Protein AF-A0A9E4J1U6-F1 (afdb_monomer_lite)

pLDDT: mean 92.39, std 6.06, range [52.59, 98.19]

Foldseek 3Di:
DDPDDDAEAPPPDFFDKDWPDPCAQAHPVAWDADPVVRDIGTRGDGDIDGWHWYQDDPVVDPDRTDTPD

Radius of gyration: 17.43 Å; chains: 1; bounding box: 42×17×50 Å

Structure (mmCIF, N/CA/C/O backbone):
data_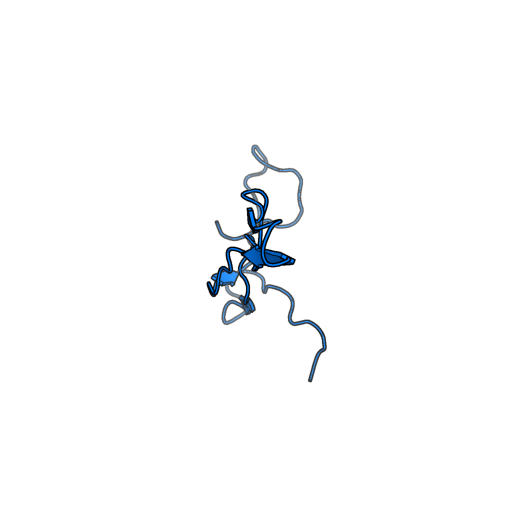AF-A0A9E4J1U6-F1
#
_entry.id   AF-A0A9E4J1U6-F1
#
loop_
_atom_site.group_PDB
_atom_site.id
_atom_site.type_symbol
_atom_site.label_atom_id
_atom_site.label_alt_id
_atom_site.label_comp_id
_atom_site.label_asym_id
_atom_site.label_entity_id
_atom_site.label_seq_id
_atom_site.pdbx_PDB_ins_code
_atom_site.Cartn_x
_atom_site.Cartn_y
_atom_site.Cartn_z
_atom_site.occupancy
_atom_site.B_iso_or_equiv
_atom_site.auth_seq_id
_atom_site.auth_comp_id
_atom_site.auth_asym_id
_atom_site.auth_atom_id
_atom_site.pdbx_PDB_model_num
ATOM 1 N N . MET A 1 1 ? 20.121 5.710 8.368 1.00 52.59 1 MET A N 1
ATOM 2 C CA . MET A 1 1 ? 19.263 4.851 7.517 1.00 52.59 1 MET A CA 1
ATOM 3 C C . MET A 1 1 ? 18.304 5.779 6.783 1.00 52.59 1 MET A C 1
ATOM 5 O O . MET A 1 1 ? 17.881 6.739 7.420 1.00 52.59 1 MET A O 1
ATOM 9 N N . PRO A 1 2 ? 18.017 5.594 5.484 1.00 80.81 2 PRO A N 1
ATOM 10 C CA . PRO A 1 2 ? 17.073 6.468 4.794 1.00 80.81 2 PRO A CA 1
ATOM 11 C C . PRO A 1 2 ? 15.663 6.282 5.371 1.00 80.81 2 PRO A C 1
ATOM 13 O O . PRO A 1 2 ? 15.269 5.162 5.685 1.00 80.81 2 PRO A O 1
ATOM 16 N N . LEU A 1 3 ? 14.912 7.379 5.507 1.00 85.31 3 LEU A N 1
ATOM 17 C CA . LEU A 1 3 ? 13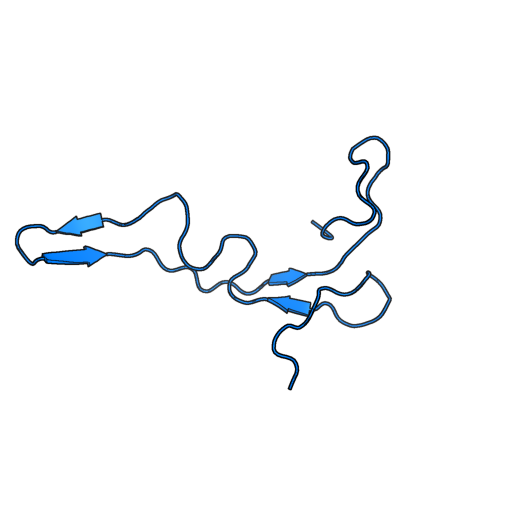.511 7.351 5.952 1.00 85.31 3 LEU A CA 1
ATOM 18 C C . LEU A 1 3 ? 12.602 6.633 4.937 1.00 85.31 3 LEU A C 1
ATOM 20 O O . LEU A 1 3 ? 11.588 6.053 5.306 1.00 85.31 3 LEU A O 1
ATOM 24 N N . TYR A 1 4 ? 12.984 6.652 3.661 1.00 85.19 4 TYR A N 1
ATOM 25 C CA . TYR A 1 4 ? 12.263 6.030 2.560 1.00 85.19 4 TYR A CA 1
ATOM 26 C C . TYR A 1 4 ? 13.245 5.314 1.632 1.00 85.19 4 TYR A C 1
ATOM 28 O O . TYR A 1 4 ? 14.265 5.884 1.241 1.00 85.19 4 TYR A O 1
ATOM 36 N N . THR A 1 5 ? 12.929 4.069 1.271 1.00 90.75 5 THR A N 1
ATOM 37 C CA . THR A 1 5 ? 13.657 3.320 0.240 1.00 90.75 5 THR A CA 1
ATOM 38 C C . THR A 1 5 ? 12.801 3.314 -1.023 1.00 90.75 5 THR A C 1
ATOM 40 O O . THR A 1 5 ? 11.778 2.628 -1.034 1.00 90.75 5 THR A O 1
ATOM 43 N N . PRO A 1 6 ? 13.160 4.078 -2.072 1.00 91.69 6 PRO A N 1
ATOM 44 C CA . PRO A 1 6 ? 12.378 4.090 -3.299 1.00 91.69 6 PRO A CA 1
ATOM 45 C C . PRO A 1 6 ? 12.429 2.730 -4.012 1.00 91.69 6 PRO A C 1
ATOM 47 O O . PRO A 1 6 ? 13.421 2.002 -3.884 1.00 91.69 6 PRO A O 1
ATOM 50 N N . PRO A 1 7 ? 11.398 2.383 -4.801 1.00 93.81 7 PRO A N 1
ATOM 51 C CA . PRO A 1 7 ? 11.482 1.318 -5.790 1.00 93.81 7 PRO A CA 1
ATOM 52 C C . PRO A 1 7 ? 12.639 1.555 -6.760 1.00 93.81 7 PRO A C 1
ATOM 54 O O . PRO A 1 7 ? 12.944 2.691 -7.132 1.00 93.81 7 PRO A O 1
ATOM 57 N N . ARG A 1 8 ? 13.287 0.472 -7.179 1.00 93.62 8 ARG A N 1
ATOM 58 C CA . ARG A 1 8 ? 14.410 0.518 -8.115 1.00 93.62 8 ARG A CA 1
ATOM 59 C C . ARG A 1 8 ? 13.933 0.198 -9.532 1.00 93.62 8 ARG A C 1
ATOM 61 O O . ARG A 1 8 ? 13.010 -0.589 -9.701 1.00 93.62 8 ARG A O 1
ATOM 68 N N . ILE A 1 9 ? 14.579 0.783 -10.543 1.00 95.75 9 ILE A N 1
ATOM 69 C CA . ILE A 1 9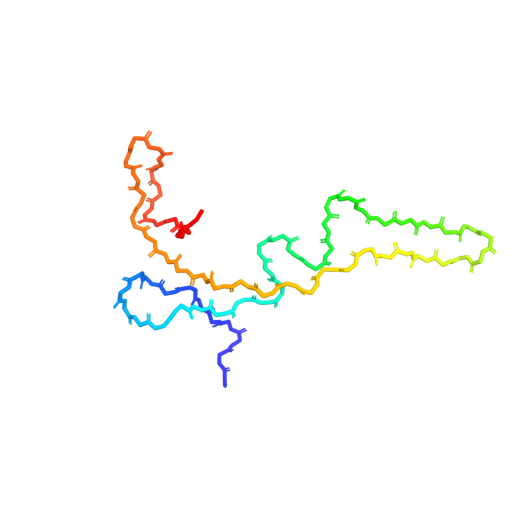 ? 14.372 0.384 -11.944 1.00 95.75 9 ILE A CA 1
ATOM 70 C C . ILE A 1 9 ? 14.781 -1.085 -12.109 1.00 95.75 9 ILE A C 1
ATOM 72 O O . ILE A 1 9 ? 15.821 -1.497 -11.587 1.00 95.75 9 ILE A O 1
ATOM 76 N N . GLU A 1 10 ? 13.976 -1.866 -12.822 1.00 93.56 10 GLU A N 1
ATOM 77 C CA . GLU A 1 10 ? 14.276 -3.267 -13.110 1.00 93.56 10 GLU A CA 1
ATOM 78 C C . GLU A 1 10 ? 15.683 -3.427 -13.717 1.00 93.56 10 GLU A C 1
ATOM 80 O O . GLU A 1 10 ? 16.146 -2.610 -14.514 1.00 93.56 10 GLU A O 1
ATOM 85 N N . GLY A 1 11 ? 16.417 -4.449 -13.269 1.00 90.44 11 GLY A N 1
ATOM 86 C CA . GLY A 1 11 ? 17.794 -4.706 -13.699 1.00 90.44 11 GLY A CA 1
ATOM 87 C C . GLY A 1 11 ? 18.868 -3.838 -13.028 1.00 90.44 11 GLY A C 1
ATOM 88 O O . GLY A 1 11 ? 20.039 -4.209 -13.050 1.00 90.44 11 GLY A O 1
ATOM 89 N N . ALA A 1 12 ? 18.517 -2.743 -12.343 1.00 92.88 12 ALA A N 1
ATOM 90 C CA . ALA A 1 12 ? 19.506 -1.913 -11.645 1.00 92.88 12 ALA A CA 1
ATOM 91 C C . ALA A 1 12 ? 19.936 -2.486 -10.275 1.00 92.88 12 ALA A C 1
ATOM 93 O O . ALA A 1 12 ? 20.713 -1.851 -9.557 1.00 92.88 12 ALA A O 1
ATOM 94 N N . GLY A 1 13 ? 19.385 -3.626 -9.844 1.00 91.44 13 GLY A N 1
ATOM 95 C CA . GLY A 1 13 ? 19.661 -4.262 -8.553 1.00 91.44 13 GLY A CA 1
ATOM 96 C C . GLY A 1 13 ? 18.483 -5.088 -8.037 1.00 91.44 13 GLY A C 1
ATOM 97 O O . GLY A 1 13 ? 17.551 -5.385 -8.779 1.00 91.44 13 GLY A O 1
ATOM 98 N N . LYS A 1 14 ? 18.523 -5.453 -6.749 1.00 93.31 14 LYS A N 1
ATOM 99 C CA . LYS A 1 14 ? 17.407 -6.158 -6.101 1.00 93.31 14 LYS A CA 1
ATOM 100 C C . LYS A 1 14 ? 16.173 -5.246 -5.998 1.00 93.31 14 LYS A C 1
ATOM 102 O O . LYS A 1 14 ? 16.350 -4.047 -5.756 1.00 93.31 14 LYS A O 1
ATOM 107 N N . PRO A 1 15 ? 14.957 -5.804 -6.133 1.00 93.38 15 PRO A N 1
ATOM 108 C CA . PRO A 1 15 ? 13.723 -5.060 -5.919 1.00 93.38 15 PRO A CA 1
ATOM 109 C C . PRO A 1 15 ? 13.628 -4.570 -4.475 1.00 93.38 15 PRO A C 1
ATOM 111 O O . PRO A 1 15 ? 14.182 -5.176 -3.550 1.00 93.38 15 PRO A O 1
ATOM 114 N N . THR A 1 16 ? 12.888 -3.485 -4.279 1.00 93.75 16 THR A N 1
ATOM 115 C CA . THR A 1 16 ? 12.606 -2.973 -2.938 1.00 93.75 16 THR A CA 1
ATOM 116 C C . THR A 1 16 ? 11.503 -3.817 -2.309 1.00 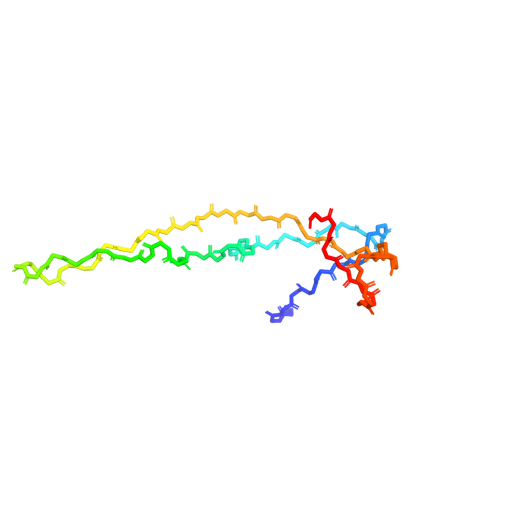93.75 16 THR A C 1
ATOM 118 O O . THR A 1 16 ? 10.474 -4.056 -2.936 1.00 93.75 16 THR A O 1
ATOM 121 N N . VAL A 1 17 ? 11.703 -4.274 -1.071 1.00 93.38 17 VAL A N 1
ATOM 122 C CA . VAL A 1 17 ? 10.654 -4.956 -0.300 1.00 93.38 17 VAL A CA 1
ATOM 123 C C . VAL A 1 17 ? 9.848 -3.909 0.460 1.00 93.38 17 VAL A C 1
ATOM 125 O O . VAL A 1 17 ? 10.397 -3.179 1.284 1.00 93.38 17 VAL A O 1
ATOM 128 N N . GLN A 1 18 ? 8.548 -3.851 0.187 1.00 92.44 18 GLN A N 1
ATOM 129 C CA . GLN A 1 18 ? 7.599 -2.947 0.825 1.00 92.44 18 GLN A CA 1
ATOM 130 C C . GLN A 1 18 ? 6.637 -3.727 1.730 1.00 92.44 18 GLN A C 1
ATOM 132 O O . GLN A 1 18 ? 6.106 -4.767 1.333 1.00 92.44 18 GLN A O 1
ATOM 137 N N . LEU A 1 19 ? 6.394 -3.208 2.936 1.00 93.12 19 LEU A N 1
ATOM 138 C CA . LEU A 1 19 ? 5.406 -3.713 3.889 1.00 93.12 19 LEU A CA 1
ATOM 139 C C . LEU A 1 19 ? 4.768 -2.514 4.630 1.00 93.12 19 LEU A C 1
ATOM 141 O O . LEU A 1 19 ? 5.510 -1.745 5.239 1.00 93.12 19 LEU A O 1
ATOM 145 N N . PRO A 1 20 ? 3.431 -2.351 4.611 1.00 92.44 20 PRO A N 1
ATOM 146 C CA . PRO A 1 20 ? 2.475 -3.133 3.831 1.00 92.44 20 PRO A CA 1
ATOM 147 C C . PRO A 1 20 ? 2.642 -2.907 2.320 1.00 92.44 20 PRO A C 1
ATOM 149 O O . PRO A 1 20 ? 3.177 -1.886 1.883 1.00 92.44 20 PRO A O 1
ATOM 152 N N . ALA A 1 21 ? 2.197 -3.876 1.522 1.00 92.56 21 ALA A N 1
ATOM 153 C CA . ALA A 1 21 ? 2.134 -3.760 0.068 1.00 92.56 21 ALA A CA 1
ATOM 154 C C . ALA A 1 21 ? 1.250 -2.573 -0.386 1.00 92.56 21 ALA A C 1
ATOM 156 O O . ALA A 1 21 ? 0.703 -1.820 0.416 1.00 92.56 21 ALA A O 1
ATOM 157 N N . ASP A 1 22 ? 1.079 -2.420 -1.694 1.00 88.94 22 ASP A N 1
ATOM 158 C CA . ASP A 1 22 ? 0.228 -1.408 -2.336 1.00 88.94 22 ASP A CA 1
ATOM 159 C C . ASP A 1 22 ? -1.218 -1.350 -1.827 1.00 88.94 22 ASP A C 1
ATOM 161 O O . ASP A 1 22 ? -1.822 -0.283 -1.802 1.00 88.94 22 ASP A O 1
ATOM 165 N N . GLY A 1 23 ? -1.756 -2.484 -1.377 1.00 89.31 23 GLY A N 1
ATOM 166 C CA . GLY A 1 23 ? -3.069 -2.554 -0.738 1.00 89.31 23 GLY A CA 1
ATOM 167 C C . GLY A 1 23 ? -3.131 -1.950 0.672 1.00 89.31 23 GLY A C 1
ATOM 168 O O . GLY A 1 23 ? -4.216 -1.901 1.242 1.00 89.31 23 GLY A O 1
ATOM 169 N N . GLY A 1 24 ? -2.013 -1.506 1.248 1.00 91.38 24 GLY A N 1
ATOM 170 C CA . GLY A 1 24 ? -1.963 -0.979 2.610 1.00 91.38 24 GLY A CA 1
ATOM 171 C C . GLY A 1 24 ? -2.205 -2.039 3.691 1.00 91.38 24 GLY A C 1
ATOM 172 O O . GLY A 1 24 ? -2.372 -3.227 3.415 1.00 91.38 24 GLY A O 1
ATOM 173 N N . GLY A 1 25 ? -2.164 -1.599 4.951 1.00 89.69 25 GLY A N 1
ATOM 174 C CA . GLY A 1 25 ? -2.418 -2.452 6.119 1.00 89.69 25 GLY A CA 1
ATOM 175 C C . GLY A 1 25 ? -3.898 -2.535 6.493 1.00 89.69 25 GLY A C 1
ATOM 176 O O . GLY A 1 25 ? -4.326 -3.529 7.054 1.00 89.69 25 GLY A O 1
ATOM 177 N N . ALA A 1 26 ? -4.686 -1.524 6.144 1.00 89.69 26 ALA A N 1
ATOM 178 C CA . ALA A 1 26 ? -6.142 -1.514 6.193 1.00 89.69 26 ALA A CA 1
ATOM 179 C C . ALA A 1 26 ? -6.615 -0.763 4.943 1.00 89.69 26 ALA A C 1
ATOM 181 O O . ALA A 1 26 ? -5.958 0.191 4.521 1.00 89.69 26 ALA A O 1
ATOM 182 N N . ASN A 1 27 ? -7.704 -1.209 4.321 1.00 87.81 27 ASN A N 1
ATOM 183 C CA . ASN A 1 27 ? -8.148 -0.681 3.029 1.00 87.81 27 ASN A CA 1
ATOM 184 C C . ASN A 1 27 ? -9.677 -0.498 2.998 1.00 87.81 27 ASN A C 1
ATOM 186 O O . ASN A 1 27 ? -10.350 -0.581 4.024 1.00 87.81 27 ASN A O 1
ATOM 190 N N . TRP A 1 28 ? -10.222 -0.237 1.813 1.00 88.00 28 TRP A N 1
ATOM 191 C CA . TRP A 1 28 ? -11.596 0.151 1.513 1.00 88.00 28 TRP A CA 1
ATOM 192 C C . TRP A 1 28 ? -12.671 -0.799 2.045 1.00 88.00 28 TRP A C 1
ATOM 194 O O . TRP A 1 28 ? -13.804 -0.371 2.233 1.00 88.00 28 TRP A O 1
ATOM 204 N N . THR A 1 29 ? -12.340 -2.062 2.327 1.00 86.81 29 THR A N 1
ATOM 205 C CA . THR A 1 29 ? -13.260 -3.012 2.976 1.00 86.81 29 THR A CA 1
ATOM 206 C C . THR A 1 29 ? -13.653 -2.576 4.391 1.00 86.81 29 THR A C 1
ATOM 208 O O . THR A 1 29 ? -14.630 -3.081 4.935 1.00 86.81 29 THR A O 1
ATOM 211 N N . GLY A 1 30 ? -12.920 -1.624 4.974 1.00 86.88 30 GLY A N 1
ATOM 212 C CA . GLY A 1 30 ? -13.288 -0.936 6.201 1.00 86.88 30 GLY A CA 1
ATOM 213 C C . GLY A 1 30 ? -13.070 -1.759 7.467 1.00 86.88 30 GLY A C 1
ATOM 214 O O . GLY A 1 30 ? -12.275 -2.699 7.517 1.00 86.88 30 GLY A O 1
ATOM 215 N N . ALA A 1 31 ? -13.776 -1.343 8.512 1.00 93.56 31 ALA A N 1
ATOM 216 C CA . ALA A 1 31 ? -13.749 -1.919 9.848 1.00 93.56 31 ALA A CA 1
ATOM 217 C C . ALA A 1 31 ? -15.189 -2.119 10.346 1.00 93.56 31 ALA A C 1
ATOM 219 O O . ALA A 1 31 ? -16.119 -1.502 9.824 1.00 93.56 31 ALA A O 1
ATOM 220 N N . ALA A 1 32 ? -15.370 -2.954 11.366 1.00 94.88 32 ALA A N 1
ATOM 221 C CA . ALA A 1 32 ? -16.651 -3.127 12.051 1.00 94.88 32 ALA A CA 1
ATOM 222 C C . ALA A 1 32 ? -16.577 -2.546 13.467 1.00 94.88 32 ALA A C 1
ATOM 224 O O . ALA A 1 32 ? -15.528 -2.607 14.102 1.00 94.88 32 ALA A O 1
ATOM 225 N N . VAL A 1 33 ? -17.682 -2.000 13.973 1.00 97.12 33 VAL A N 1
ATOM 226 C CA . VAL A 1 33 ? -17.780 -1.486 15.348 1.00 97.12 33 VAL A CA 1
ATOM 227 C C . VAL A 1 33 ? -18.832 -2.289 16.100 1.00 97.12 33 VAL A C 1
ATOM 229 O O . VAL A 1 33 ? -19.949 -2.434 15.606 1.00 97.12 33 VAL A O 1
ATOM 232 N N . ASP A 1 34 ? -18.492 -2.769 17.294 1.00 97.94 34 ASP A N 1
ATOM 233 C CA . ASP A 1 34 ? -19.475 -3.209 18.283 1.00 97.94 34 ASP A CA 1
ATOM 234 C C . ASP A 1 34 ? -19.814 -2.029 19.215 1.00 97.94 34 ASP A C 1
ATOM 236 O O . ASP A 1 34 ? -18.991 -1.650 20.053 1.00 97.94 34 ASP A O 1
ATOM 240 N N . PRO A 1 35 ? -21.008 -1.421 19.092 1.00 97.19 35 PRO A N 1
ATOM 241 C CA . PRO A 1 35 ? -21.377 -0.257 19.888 1.00 97.19 35 PRO A CA 1
ATOM 242 C C . PRO A 1 35 ? -21.658 -0.587 21.360 1.00 97.19 35 PRO A C 1
ATOM 244 O O . PRO A 1 35 ? -21.606 0.323 22.185 1.00 97.19 35 PRO A O 1
ATOM 247 N N . ALA A 1 36 ? -21.954 -1.845 21.711 1.00 98.00 36 ALA A N 1
ATOM 248 C CA . ALA A 1 36 ? -22.244 -2.221 23.095 1.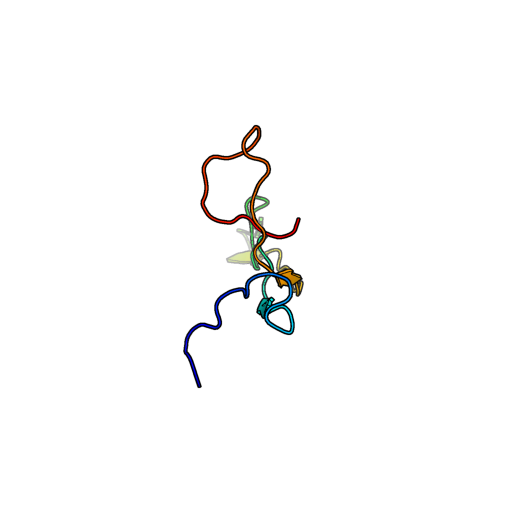00 98.00 36 ALA A CA 1
ATOM 249 C C . ALA A 1 36 ? -20.969 -2.261 23.950 1.00 98.00 36 ALA A C 1
ATOM 251 O O . ALA A 1 36 ? -20.986 -1.851 25.110 1.00 98.00 36 ALA A O 1
AT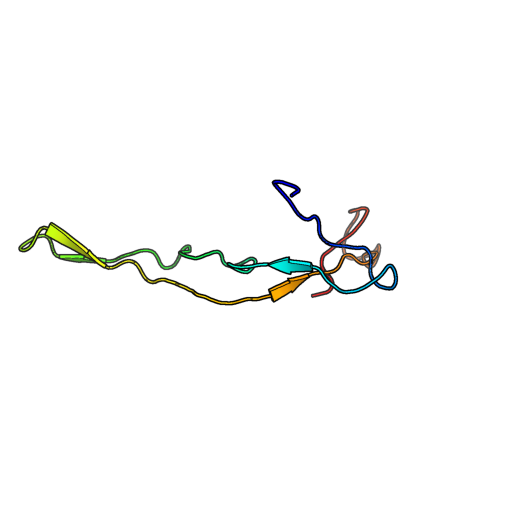OM 252 N N . SER A 1 37 ? -19.863 -2.731 23.367 1.00 97.56 37 SER A N 1
ATOM 253 C CA . SER A 1 37 ? -18.548 -2.788 24.018 1.00 97.56 37 SER A CA 1
ATOM 254 C C . SER A 1 37 ? -17.628 -1.614 23.666 1.00 97.56 37 SER A C 1
ATOM 256 O O . SER A 1 37 ? -16.627 -1.398 24.348 1.00 97.56 37 SER A O 1
ATOM 258 N N . GLY A 1 38 ? -17.944 -0.852 22.614 1.00 97.12 38 GLY A N 1
ATOM 259 C CA . GLY A 1 38 ? -17.091 0.222 22.098 1.00 97.12 38 GLY A CA 1
ATOM 260 C C . GLY A 1 38 ? -15.858 -0.280 21.337 1.00 97.12 38 GLY A C 1
ATOM 261 O O . GLY A 1 38 ? -14.901 0.475 21.161 1.00 97.12 38 GLY A O 1
ATOM 262 N N . VAL A 1 39 ? -15.849 -1.543 20.899 1.00 98.19 39 VAL A N 1
ATOM 263 C CA . VAL A 1 39 ? -14.703 -2.161 20.217 1.00 98.19 39 VAL A CA 1
ATOM 264 C C . VAL A 1 39 ? -14.765 -1.921 18.707 1.00 98.19 39 VAL A C 1
ATOM 266 O O . VAL A 1 39 ? -15.775 -2.180 18.055 1.00 98.19 39 VAL A O 1
ATOM 269 N N . LEU A 1 40 ? -13.641 -1.473 18.141 1.00 96.38 40 LEU A N 1
ATOM 270 C CA . LEU A 1 40 ? -13.409 -1.369 16.700 1.00 96.38 40 LEU A CA 1
ATOM 271 C C . LEU A 1 40 ? -12.588 -2.571 16.212 1.00 96.38 40 LEU A C 1
ATOM 273 O O . LEU A 1 40 ? -11.441 -2.762 16.617 1.00 96.38 40 LEU A O 1
ATOM 277 N N . TYR A 1 41 ? -13.146 -3.338 15.285 1.00 95.00 41 TYR A N 1
ATOM 278 C CA . TYR A 1 41 ? -12.490 -4.449 14.606 1.00 95.00 41 TYR A CA 1
ATOM 279 C C . TYR A 1 41 ? -11.928 -3.981 13.265 1.00 95.00 41 TYR A C 1
ATOM 281 O O . TYR A 1 41 ? -12.664 -3.816 12.291 1.00 95.00 41 TYR A O 1
ATOM 289 N N . VAL A 1 42 ? -10.612 -3.776 13.210 1.00 93.12 42 VAL A N 1
ATOM 290 C CA . VAL A 1 42 ? -9.900 -3.394 11.985 1.00 93.12 42 VAL A CA 1
ATOM 291 C C . VAL A 1 42 ? -9.350 -4.644 11.309 1.00 93.12 42 VAL A C 1
ATOM 293 O O . VAL A 1 42 ? -8.533 -5.360 11.890 1.00 93.12 42 VAL A O 1
ATOM 296 N N . PHE A 1 43 ? -9.759 -4.896 10.065 1.00 89.50 43 PHE A N 1
ATOM 297 C CA . PHE A 1 43 ? -9.098 -5.906 9.245 1.00 89.50 43 PHE A CA 1
ATOM 298 C C . PHE A 1 43 ? -7.684 -5.426 8.893 1.00 89.50 43 PHE A C 1
ATOM 300 O O . PHE A 1 43 ? -7.522 -4.411 8.216 1.00 89.50 43 PHE A O 1
ATOM 307 N N . SER A 1 44 ? -6.671 -6.154 9.373 1.00 89.12 44 SER A N 1
ATOM 308 C CA . SER A 1 44 ? -5.259 -5.850 9.135 1.00 89.12 44 SER A CA 1
ATOM 309 C C . SER A 1 44 ? -4.654 -6.796 8.101 1.00 89.12 44 SER A C 1
ATOM 311 O O . SER A 1 44 ? -4.880 -8.008 8.142 1.00 89.12 44 SER A O 1
ATOM 313 N N . HIS A 1 45 ? -3.855 -6.251 7.189 1.00 89.56 45 HIS A N 1
ATOM 314 C CA . HIS A 1 45 ? -3.189 -6.983 6.125 1.00 89.56 45 HIS A CA 1
ATOM 315 C C . HIS A 1 45 ? -1.664 -6.850 6.233 1.00 89.56 45 HIS A C 1
ATOM 317 O O . HIS A 1 45 ? -1.072 -5.826 5.889 1.00 89.56 45 HIS A O 1
ATOM 323 N N . THR A 1 46 ? -1.007 -7.925 6.673 1.00 92.88 46 THR A N 1
ATOM 324 C CA . THR A 1 46 ? 0.459 -8.009 6.749 1.00 92.88 46 THR A CA 1
ATOM 325 C C . THR A 1 46 ? 0.989 -8.757 5.533 1.00 92.88 46 THR A C 1
ATOM 327 O O . THR A 1 46 ? 1.278 -9.951 5.589 1.00 92.88 46 THR A O 1
ATOM 330 N N . ARG A 1 47 ? 1.098 -8.050 4.408 1.00 92.44 47 ARG A N 1
ATOM 331 C CA . ARG A 1 47 ? 1.596 -8.609 3.147 1.00 92.44 47 ARG A CA 1
ATOM 332 C C . ARG A 1 47 ? 2.786 -7.810 2.643 1.00 92.44 47 ARG A C 1
ATOM 334 O O . ARG A 1 47 ? 2.655 -6.616 2.383 1.00 92.44 47 ARG A O 1
ATOM 341 N N . ALA A 1 48 ? 3.921 -8.484 2.478 1.00 93.62 48 ALA A N 1
ATOM 342 C CA . ALA A 1 48 ? 5.088 -7.916 1.818 1.00 93.62 48 ALA A CA 1
ATOM 343 C C . ALA A 1 48 ? 4.935 -7.993 0.291 1.00 93.62 48 ALA A C 1
ATOM 345 O O . ALA A 1 48 ? 4.370 -8.955 -0.234 1.00 93.62 48 ALA A O 1
ATOM 346 N N . ALA A 1 49 ? 5.468 -7.000 -0.415 1.00 93.25 49 ALA A N 1
ATOM 347 C CA . ALA A 1 49 ? 5.588 -7.008 -1.868 1.00 93.25 49 ALA A CA 1
ATOM 348 C C . ALA A 1 49 ? 7.003 -6.602 -2.285 1.00 93.25 49 ALA A C 1
ATOM 350 O O . ALA A 1 49 ? 7.568 -5.656 -1.739 1.00 93.25 49 ALA A O 1
ATOM 351 N N . SER A 1 50 ? 7.567 -7.304 -3.265 1.00 94.25 50 SER A N 1
ATOM 352 C CA . SER A 1 50 ? 8.696 -6.795 -4.042 1.00 94.25 50 SER A CA 1
ATOM 353 C C . SER A 1 50 ? 8.177 -5.785 -5.061 1.00 94.25 50 SER A C 1
ATOM 355 O O . SER A 1 50 ? 7.170 -6.055 -5.716 1.00 94.25 50 SER A O 1
ATOM 357 N N . VAL A 1 51 ? 8.842 -4.638 -5.187 1.00 94.56 51 VAL A N 1
ATOM 358 C CA . VAL A 1 51 ? 8.453 -3.577 -6.122 1.00 94.56 51 VAL A CA 1
ATOM 359 C C . VAL A 1 51 ? 9.665 -3.122 -6.931 1.00 94.56 51 VAL A C 1
ATOM 361 O O . VAL A 1 51 ? 10.684 -2.707 -6.357 1.00 94.56 51 VAL A O 1
ATOM 364 N N . SER A 1 52 ? 9.513 -3.153 -8.255 1.00 95.81 52 SER A N 1
ATOM 365 C CA . SER A 1 52 ? 10.435 -2.559 -9.230 1.00 95.81 52 SER A CA 1
ATOM 366 C C . SER A 1 52 ? 9.690 -1.605 -10.164 1.00 95.81 52 SER A C 1
ATOM 368 O O . SER A 1 52 ? 8.462 -1.616 -10.232 1.00 95.81 52 SER A O 1
ATOM 370 N N . LEU A 1 53 ? 10.436 -0.763 -10.878 1.00 96.44 53 LEU A N 1
ATOM 371 C CA . LEU A 1 53 ? 9.912 0.144 -11.897 1.00 96.44 53 LEU A CA 1
ATOM 372 C C . LEU A 1 53 ? 10.348 -0.295 -13.295 1.00 96.44 53 LEU A C 1
ATOM 374 O O . LEU A 1 53 ? 11.535 -0.529 -13.527 1.00 96.44 53 LEU A O 1
ATOM 378 N N . ILE A 1 54 ? 9.404 -0.317 -14.231 1.00 96.62 54 ILE A N 1
ATOM 379 C CA . ILE A 1 54 ? 9.625 -0.624 -15.649 1.00 96.62 54 ILE A CA 1
ATOM 380 C C . ILE A 1 54 ? 9.159 0.533 -16.535 1.00 96.62 54 ILE A C 1
ATOM 382 O O . ILE A 1 54 ? 8.408 1.410 -16.098 1.00 96.62 54 ILE A O 1
ATOM 386 N N . LYS A 1 55 ? 9.597 0.548 -17.798 1.00 96.88 55 LYS A N 1
ATOM 387 C CA . LYS A 1 55 ? 9.002 1.422 -18.816 1.00 96.88 55 LYS A CA 1
ATOM 388 C C . LYS A 1 55 ? 7.616 0.886 -19.193 1.00 96.88 55 LYS A C 1
ATOM 390 O O . LYS A 1 55 ? 7.524 -0.303 -19.493 1.00 96.88 55 LYS A O 1
ATOM 395 N N . PRO A 1 56 ? 6.557 1.714 -19.179 1.00 96.56 56 PRO A N 1
ATOM 396 C CA . PRO A 1 56 ? 5.247 1.247 -19.606 1.00 96.56 56 PRO A CA 1
ATOM 397 C C . PRO A 1 56 ? 5.193 1.012 -21.116 1.00 96.56 56 PRO A C 1
ATOM 399 O O . PRO A 1 56 ? 5.959 1.601 -21.880 1.00 96.56 56 PRO A O 1
ATOM 402 N N . ASP A 1 57 ? 4.225 0.200 -21.544 1.00 95.81 57 ASP A N 1
ATOM 403 C CA . ASP A 1 57 ? 3.768 0.204 -22.934 1.00 95.81 57 ASP A CA 1
ATOM 404 C C . ASP A 1 57 ? 3.207 1.602 -23.266 1.00 95.81 57 ASP A C 1
ATOM 406 O O . ASP A 1 57 ? 2.255 2.039 -22.605 1.00 95.81 57 ASP A O 1
ATOM 410 N N . PRO A 1 58 ? 3.752 2.304 -24.278 1.00 95.81 58 PRO A N 1
ATOM 411 C CA . PRO A 1 58 ? 3.311 3.651 -24.638 1.00 95.81 58 PRO A CA 1
ATOM 412 C C . PRO A 1 58 ? 1.844 3.713 -25.091 1.00 95.81 58 PRO A C 1
ATOM 414 O O . PRO A 1 58 ? 1.243 4.782 -25.048 1.00 95.81 58 PRO A O 1
ATOM 417 N N . ASN A 1 59 ? 1.236 2.588 -25.488 1.00 97.25 59 ASN A N 1
ATOM 418 C CA . ASN A 1 59 ? -0.192 2.530 -25.820 1.00 97.25 59 ASN A CA 1
ATOM 419 C C . ASN A 1 59 ? -1.096 2.400 -24.581 1.00 97.25 59 ASN A C 1
ATOM 421 O O . ASN A 1 59 ? -2.321 2.464 -24.700 1.00 97.25 59 ASN A O 1
ATOM 425 N N . ARG A 1 60 ? -0.520 2.161 -23.397 1.00 95.38 60 ARG A N 1
ATOM 426 C CA . ARG A 1 60 ? -1.247 1.908 -22.142 1.00 95.38 60 ARG A CA 1
ATOM 427 C C . ARG A 1 60 ? -1.047 3.010 -21.105 1.00 95.38 60 ARG A C 1
ATOM 429 O O . ARG A 1 60 ? -1.904 3.157 -20.237 1.00 95.38 60 ARG A O 1
ATOM 436 N N . SER A 1 61 ? 0.066 3.741 -21.156 1.00 96.12 61 SER A N 1
ATOM 437 C CA . SER A 1 61 ? 0.392 4.798 -20.195 1.00 96.12 61 SER A CA 1
ATOM 438 C C . SER A 1 61 ? 1.413 5.785 -20.764 1.00 96.12 61 SER A C 1
ATOM 440 O O . SER A 1 61 ? 2.329 5.396 -21.483 1.00 96.12 61 SER A O 1
ATOM 442 N N . ASP A 1 62 ? 1.279 7.054 -20.385 1.00 96.06 62 ASP A N 1
ATOM 443 C CA . ASP A 1 62 ? 2.200 8.156 -20.685 1.00 96.06 62 ASP A CA 1
ATOM 444 C C . ASP A 1 62 ? 3.199 8.439 -19.543 1.00 96.06 62 ASP A C 1
ATOM 446 O O . ASP A 1 62 ? 3.993 9.379 -19.609 1.00 96.06 62 ASP A O 1
ATOM 450 N N . LEU A 1 63 ? 3.187 7.624 -18.483 1.00 96.75 63 LEU A N 1
ATOM 451 C CA . LEU A 1 63 ? 4.097 7.767 -17.353 1.00 96.75 63 LEU A CA 1
ATOM 452 C C . LEU A 1 63 ? 5.535 7.396 -17.735 1.00 96.75 63 LEU A C 1
ATOM 454 O O . LEU A 1 63 ? 5.799 6.517 -18.549 1.00 96.75 63 LEU A O 1
ATOM 458 N N . ASN A 1 64 ? 6.507 8.010 -17.059 1.00 94.81 64 ASN A N 1
ATOM 459 C CA . ASN A 1 64 ? 7.916 7.674 -17.275 1.00 94.81 64 ASN A CA 1
ATOM 460 C C . ASN A 1 64 ? 8.279 6.260 -16.803 1.00 94.81 64 ASN A C 1
ATOM 462 O O . ASN A 1 64 ? 9.211 5.675 -17.364 1.00 94.81 64 ASN A O 1
ATOM 466 N N . PHE A 1 65 ? 7.591 5.761 -15.771 1.00 95.25 65 PHE A N 1
ATOM 467 C CA . PHE A 1 65 ? 7.763 4.438 -15.176 1.00 95.25 65 PHE A CA 1
ATOM 468 C C . PHE A 1 65 ? 6.452 3.958 -14.546 1.00 95.25 65 PHE A C 1
ATOM 470 O O . PHE A 1 65 ? 5.688 4.770 -14.022 1.00 95.25 65 PHE A O 1
ATOM 477 N N . VAL A 1 66 ? 6.238 2.646 -14.542 1.00 95.44 66 VAL A N 1
ATOM 478 C CA . VAL A 1 66 ? 5.130 1.971 -13.849 1.00 95.44 66 VAL A CA 1
ATOM 479 C C . VAL A 1 66 ? 5.669 0.820 -12.993 1.00 95.44 66 VAL A C 1
ATOM 481 O O . VAL A 1 66 ? 6.794 0.375 -13.241 1.00 95.44 66 VAL A O 1
ATOM 484 N N . PRO A 1 67 ? 4.923 0.348 -11.976 1.00 93.12 67 PRO A N 1
ATOM 485 C CA . PRO A 1 67 ? 5.259 -0.890 -11.281 1.00 93.12 67 PRO A CA 1
ATOM 486 C C . PRO A 1 67 ? 5.388 -2.066 -12.256 1.00 93.12 67 PRO A C 1
ATOM 488 O O . PRO A 1 67 ? 4.744 -2.092 -13.301 1.00 93.12 67 PRO A O 1
ATOM 491 N N . ASP A 1 68 ? 6.195 -3.055 -11.894 1.00 90.75 68 ASP A N 1
ATOM 492 C CA . ASP A 1 68 ? 6.437 -4.290 -12.652 1.00 90.75 68 ASP A CA 1
ATOM 493 C C . ASP A 1 68 ? 5.234 -5.260 -12.726 1.00 90.75 68 ASP A C 1
ATOM 495 O O . ASP A 1 68 ? 5.376 -6.389 -13.195 1.00 90.75 68 ASP A O 1
ATOM 499 N N . ARG A 1 69 ? 4.048 -4.842 -12.272 1.00 84.00 69 ARG A N 1
ATOM 500 C CA . ARG A 1 69 ? 2.844 -5.670 -12.123 1.00 84.00 69 ARG A CA 1
ATOM 501 C C . ARG A 1 69 ? 1.555 -4.869 -12.255 1.00 84.00 69 ARG A C 1
ATOM 503 O O . ARG A 1 69 ? 1.588 -3.651 -11.963 1.00 84.00 69 ARG A O 1
#

Sequence (69 aa):
MPLYTPPRIEGAGKPTVQLPADGGGANWTGAAVDPASGVLYVFSHTRAASVSLIKPDPNRSDLNFVPDR

Secondary structure (DSSP, 8-state):
--S--PPEETTSSSPEEESS-TT-SS-TT-EEEETTTTEEEE------EEEEEEPPPTTT--SS-EE--